Protein AF-A0A931T390-F1 (afdb_monomer)

Structure (mmCIF, N/CA/C/O backbone):
data_AF-A0A931T390-F1
#
_entry.id   AF-A0A931T390-F1
#
loop_
_atom_site.group_PDB
_atom_site.id
_atom_site.type_symbol
_atom_site.label_atom_id
_atom_site.label_alt_id
_atom_site.label_comp_id
_atom_site.label_asym_id
_atom_site.label_entity_id
_atom_site.label_seq_id
_atom_site.pdbx_PDB_ins_code
_atom_site.Cartn_x
_atom_site.Cartn_y
_atom_site.Cartn_z
_atom_site.occupancy
_atom_site.B_iso_or_equiv
_atom_site.auth_seq_id
_atom_site.auth_comp_id
_atom_site.auth_asym_id
_atom_site.auth_atom_id
_atom_site.pdbx_PDB_model_num
ATOM 1 N N . MET A 1 1 ? -26.484 15.937 43.841 1.00 39.78 1 MET A N 1
ATOM 2 C CA . MET A 1 1 ? -25.870 14.596 43.914 1.00 39.78 1 MET A CA 1
ATOM 3 C C . MET A 1 1 ? -26.665 13.708 42.980 1.00 39.78 1 MET A C 1
ATOM 5 O O . MET A 1 1 ? -27.876 13.698 43.144 1.00 39.78 1 MET A O 1
ATOM 9 N N . SER A 1 2 ? -25.979 12.989 42.084 1.00 42.41 2 SER A N 1
ATOM 10 C CA . SER A 1 2 ? -26.535 12.027 41.112 1.00 42.41 2 SER A CA 1
ATOM 11 C C . SER A 1 2 ? -27.315 12.693 39.966 1.00 42.41 2 SER A C 1
ATOM 13 O O . SER A 1 2 ? -28.090 13.597 40.226 1.00 42.41 2 SER A O 1
ATOM 15 N N . GLU A 1 3 ? -27.117 12.392 38.685 1.00 39.56 3 GLU A N 1
ATOM 16 C CA . GLU A 1 3 ? -26.711 11.133 38.055 1.00 39.56 3 GLU A CA 1
ATOM 17 C C . GLU A 1 3 ? -25.641 11.385 36.983 1.00 39.56 3 GLU A C 1
ATOM 19 O O . GLU A 1 3 ? -25.835 12.160 36.052 1.00 39.56 3 GLU A O 1
ATOM 24 N N . ASN A 1 4 ? -24.493 10.721 37.116 1.00 42.03 4 ASN A N 1
ATOM 25 C CA . ASN A 1 4 ? -23.614 10.475 35.981 1.00 42.03 4 ASN A CA 1
ATOM 26 C C . ASN A 1 4 ? -24.061 9.122 35.424 1.00 42.03 4 ASN A C 1
ATOM 28 O O . ASN A 1 4 ? -23.647 8.082 35.936 1.00 42.03 4 ASN A O 1
ATOM 32 N N . GLU A 1 5 ? -24.988 9.133 34.466 1.00 43.44 5 GLU A N 1
ATOM 33 C CA . GLU A 1 5 ? -25.338 7.944 33.693 1.00 43.44 5 GLU A CA 1
ATOM 34 C C . GLU A 1 5 ? -24.116 7.547 32.857 1.00 43.44 5 GLU A C 1
ATOM 36 O O . GLU A 1 5 ? -23.948 7.938 31.702 1.00 43.44 5 GLU A O 1
ATOM 41 N N . THR A 1 6 ? -23.208 6.787 33.464 1.00 43.59 6 THR A N 1
ATOM 42 C CA . THR A 1 6 ? -22.170 6.070 32.732 1.00 43.59 6 THR A CA 1
ATOM 43 C C . THR A 1 6 ? -22.879 5.102 31.801 1.00 43.59 6 THR A C 1
ATOM 45 O O . THR A 1 6 ? -23.379 4.070 32.256 1.00 43.59 6 THR A O 1
ATOM 48 N N . LYS A 1 7 ? -22.945 5.462 30.510 1.00 48.72 7 LYS A N 1
ATOM 49 C CA . LYS A 1 7 ? -23.222 4.540 29.405 1.00 48.72 7 LYS A CA 1
ATOM 50 C C . LYS A 1 7 ? -22.535 3.218 29.740 1.00 48.72 7 LYS A C 1
ATOM 52 O O . LYS A 1 7 ? -21.316 3.179 29.893 1.00 48.72 7 LYS A O 1
ATOM 57 N N . LYS A 1 8 ? -23.322 2.162 29.943 1.00 53.25 8 LYS A N 1
ATOM 58 C CA . LYS A 1 8 ? -22.793 0.803 30.020 1.00 53.25 8 LYS A CA 1
ATOM 59 C C . LYS A 1 8 ? -22.149 0.541 28.665 1.00 53.25 8 LYS A C 1
ATOM 61 O O . LYS A 1 8 ? -22.874 0.326 27.702 1.00 53.25 8 LYS A O 1
ATOM 66 N N . ASP A 1 9 ? -20.824 0.629 28.595 1.00 60.50 9 ASP A N 1
ATOM 67 C CA . ASP A 1 9 ? -20.064 0.119 27.458 1.00 60.50 9 ASP A CA 1
ATOM 68 C C . ASP A 1 9 ? -20.562 -1.314 27.210 1.00 60.50 9 ASP A C 1
ATOM 70 O O . ASP A 1 9 ? -20.554 -2.140 28.129 1.00 60.50 9 ASP A O 1
ATOM 74 N N . GLU A 1 10 ? -21.080 -1.592 26.013 1.00 64.69 10 GLU A N 1
ATOM 75 C CA . GLU A 1 10 ? -21.512 -2.932 25.615 1.00 64.69 10 GLU A CA 1
ATOM 76 C C . GLU A 1 10 ? -20.267 -3.825 25.536 1.00 64.69 10 GLU A C 1
ATOM 78 O O . GLU A 1 10 ? -19.577 -3.904 24.519 1.00 64.69 10 GLU A O 1
ATOM 83 N N . ILE A 1 11 ? -19.916 -4.438 26.667 1.00 69.25 11 ILE A N 1
ATOM 84 C CA . ILE A 1 11 ? -18.818 -5.394 26.756 1.00 69.25 11 ILE A CA 1
ATOM 85 C C . ILE A 1 11 ? -19.310 -6.704 26.147 1.00 69.25 11 ILE A C 1
ATOM 87 O O . ILE A 1 11 ? -20.173 -7.378 26.711 1.00 69.25 11 ILE A O 1
ATOM 91 N N . HIS A 1 12 ? -18.753 -7.067 24.995 1.00 74.94 12 HIS A N 1
ATOM 92 C CA . HIS A 1 12 ? -19.009 -8.359 24.378 1.00 74.94 12 HIS A CA 1
ATOM 93 C C . HIS A 1 12 ? -18.047 -9.386 24.972 1.00 74.94 12 HIS A C 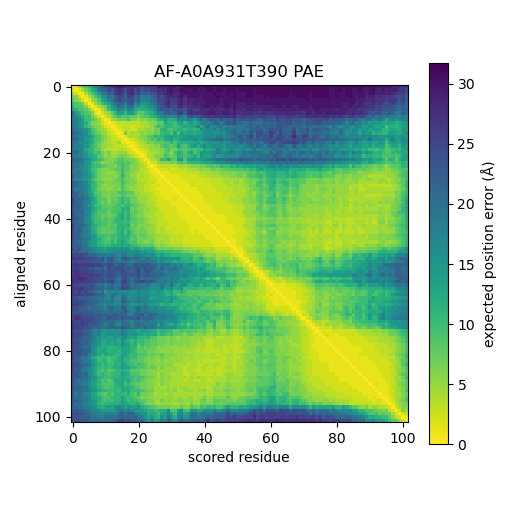1
ATOM 95 O O . HIS A 1 12 ? -16.826 -9.280 24.841 1.00 74.94 12 HIS A O 1
ATOM 101 N N . GLU A 1 13 ? -18.605 -10.383 25.648 1.00 82.44 13 GLU A N 1
ATOM 102 C CA . GLU A 1 13 ? -17.842 -11.491 26.206 1.00 82.44 13 GLU A CA 1
ATOM 103 C C . GLU A 1 13 ? -17.654 -12.603 25.173 1.00 82.44 13 GLU A C 1
ATOM 105 O O . GLU A 1 13 ? -18.606 -13.141 24.608 1.00 82.44 13 GLU A O 1
ATOM 110 N N . LEU A 1 14 ? -16.401 -12.985 24.965 1.00 77.25 14 LEU A N 1
ATOM 111 C CA . LEU A 1 14 ? -15.982 -14.101 24.132 1.00 77.25 14 LEU A CA 1
ATOM 112 C C . LEU A 1 14 ? -15.337 -15.171 25.026 1.00 77.25 14 LEU A C 1
ATOM 114 O O . LEU A 1 14 ? -14.809 -14.882 26.101 1.00 77.25 14 LEU A O 1
ATOM 118 N N . ALA A 1 15 ? -15.381 -16.431 24.585 1.00 84.25 15 ALA A N 1
ATOM 119 C CA . ALA A 1 15 ? -14.795 -17.567 25.307 1.00 84.25 15 ALA A CA 1
ATOM 120 C C . ALA A 1 15 ? -15.275 -17.696 26.772 1.00 84.25 15 ALA A C 1
ATOM 122 O O . ALA A 1 15 ? -14.479 -17.900 27.686 1.00 84.25 15 ALA A O 1
ATOM 123 N N . GLY A 1 16 ? -16.586 -17.553 27.002 1.00 79.44 16 GLY A N 1
ATOM 124 C CA . GLY A 1 16 ? -17.178 -17.705 28.337 1.00 79.44 16 GLY A CA 1
ATOM 125 C C . GLY A 1 16 ? -16.688 -16.668 29.353 1.00 79.44 16 GLY A C 1
ATOM 126 O O . GLY A 1 16 ? -16.544 -17.002 30.526 1.00 79.44 16 GLY A O 1
ATOM 127 N N . GLY A 1 17 ? -16.373 -15.452 28.894 1.00 80.56 17 GLY A N 1
ATOM 128 C CA . GLY A 1 17 ? -15.934 -14.338 29.741 1.00 80.56 17 GLY A CA 1
ATOM 129 C C . GLY A 1 17 ? -14.416 -14.202 29.898 1.00 80.56 17 GLY A C 1
ATOM 130 O O . GLY A 1 17 ? -13.958 -13.295 30.585 1.00 80.56 17 GLY A O 1
ATOM 131 N N . TRP A 1 18 ? -13.612 -15.062 29.259 1.00 80.69 18 TRP A N 1
ATOM 132 C CA . TRP A 1 18 ? -12.142 -14.953 29.291 1.00 80.69 18 TRP A CA 1
ATOM 133 C C . TRP A 1 18 ? -11.588 -13.823 28.420 1.00 80.69 18 TRP A C 1
ATOM 135 O O . TRP A 1 18 ? -10.477 -13.351 28.659 1.00 80.69 18 TRP A O 1
ATOM 145 N N . ILE A 1 19 ? -12.336 -13.401 27.401 1.00 82.56 19 ILE A N 1
ATOM 146 C CA . ILE A 1 19 ? -11.975 -12.293 26.518 1.00 82.56 19 ILE A CA 1
ATOM 147 C C . ILE A 1 19 ? -13.146 -11.317 26.504 1.00 82.56 19 ILE A C 1
ATOM 149 O O . ILE A 1 19 ? -14.288 -11.723 26.306 1.00 82.56 19 ILE A O 1
ATOM 153 N N . THR A 1 20 ? -12.862 -10.033 26.694 1.00 83.25 20 THR A N 1
ATOM 154 C CA . THR A 1 20 ? -13.853 -8.960 26.627 1.00 83.25 20 THR A CA 1
ATOM 155 C C . THR A 1 20 ? -13.479 -7.984 25.519 1.00 83.25 20 THR A C 1
ATOM 157 O O . THR A 1 20 ? -12.358 -7.476 25.468 1.00 83.25 20 THR A O 1
ATOM 160 N N . GLU A 1 21 ? -14.410 -7.735 24.603 1.00 78.44 21 GLU A N 1
ATOM 161 C CA . GLU A 1 21 ? -14.270 -6.735 23.547 1.00 78.44 21 GLU A CA 1
ATOM 162 C C . GLU A 1 21 ? -15.138 -5.519 23.879 1.00 78.44 21 GLU A C 1
ATOM 164 O O . GLU A 1 21 ? -16.301 -5.647 24.261 1.00 78.44 21 GLU A O 1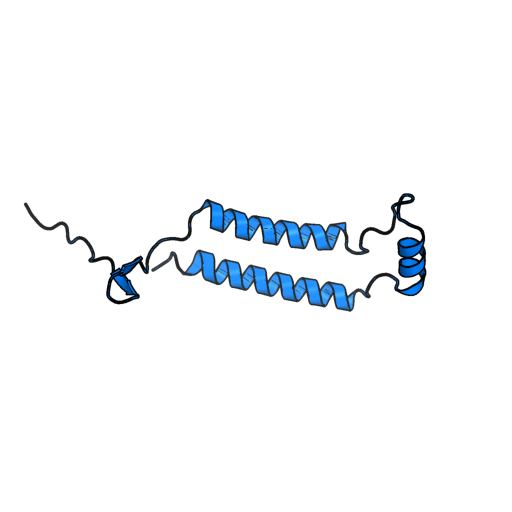
ATOM 169 N N . ARG A 1 22 ? -14.567 -4.322 23.728 1.00 78.19 22 ARG A N 1
ATOM 170 C CA . ARG A 1 22 ? -15.313 -3.062 23.772 1.00 78.19 22 ARG A CA 1
ATOM 171 C C . ARG A 1 22 ? -15.654 -2.679 22.337 1.00 78.19 22 ARG A C 1
ATOM 173 O O . ARG A 1 22 ? -14.759 -2.253 21.607 1.00 78.19 22 ARG A O 1
ATOM 180 N N . GLY A 1 23 ? -16.922 -2.842 21.961 1.00 69.12 23 GLY A N 1
ATOM 181 C CA . GLY A 1 23 ? -17.389 -2.657 20.581 1.00 69.12 23 GLY A CA 1
ATOM 182 C C . GLY A 1 23 ? -17.154 -1.250 20.021 1.00 69.12 23 GLY A C 1
ATOM 183 O O . GLY A 1 23 ? -16.868 -1.102 18.836 1.00 69.12 23 GLY A O 1
ATOM 184 N N . ASP A 1 24 ? -17.166 -0.238 20.890 1.00 72.25 24 ASP A N 1
ATOM 185 C CA . ASP A 1 24 ? -17.046 1.173 20.503 1.00 72.25 24 ASP A CA 1
ATOM 186 C C . ASP A 1 24 ? -15.633 1.741 20.699 1.00 72.25 24 ASP A C 1
ATOM 188 O O . ASP A 1 24 ? -15.442 2.951 20.833 1.00 72.25 24 ASP A O 1
ATOM 192 N N . ALA A 1 25 ? -14.608 0.884 20.758 1.00 77.44 25 ALA A N 1
ATOM 193 C CA . ALA A 1 25 ? -13.235 1.364 20.843 1.00 77.44 25 ALA A CA 1
ATOM 194 C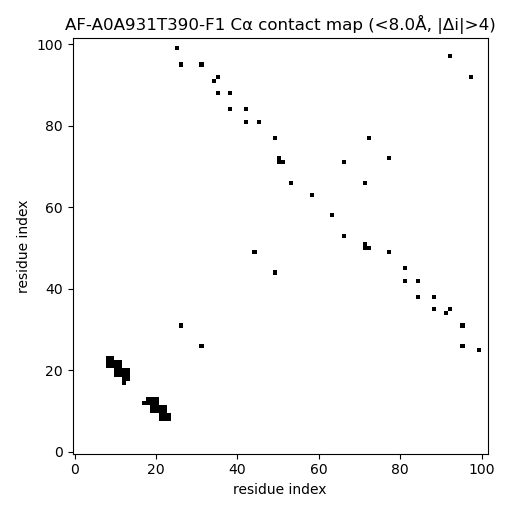 C . ALA A 1 25 ? -12.873 2.146 19.559 1.00 77.44 25 ALA A C 1
ATOM 196 O O . ALA A 1 25 ? -12.844 1.559 18.472 1.00 77.44 25 ALA A O 1
ATOM 197 N N . PRO A 1 26 ? -12.566 3.457 19.647 1.00 77.31 26 PRO A N 1
ATOM 198 C CA . PRO A 1 26 ? -12.270 4.249 18.463 1.00 77.31 26 PRO A CA 1
ATOM 199 C C . PRO A 1 26 ? -10.948 3.799 17.842 1.00 77.31 26 PRO A C 1
ATOM 201 O O . PRO A 1 26 ? -9.980 3.484 18.543 1.00 77.31 26 PRO A O 1
ATOM 204 N N . VAL A 1 27 ? -10.873 3.818 16.509 1.00 83.56 27 VAL A N 1
ATOM 205 C CA . VAL A 1 27 ? -9.631 3.486 15.801 1.00 83.56 27 VAL A CA 1
ATOM 206 C C . VAL A 1 27 ? -8.548 4.512 16.182 1.00 83.56 27 VAL A C 1
ATOM 208 O O . VAL A 1 27 ? -8.773 5.718 16.019 1.00 83.56 27 VAL A O 1
ATOM 211 N N . PRO A 1 28 ? -7.359 4.087 16.654 1.00 87.06 28 PRO A N 1
ATOM 212 C CA . PRO A 1 28 ? -6.303 5.012 17.053 1.00 87.06 28 PRO A CA 1
ATOM 213 C C . PRO A 1 28 ? -5.870 5.941 15.915 1.00 87.06 28 PRO A C 1
ATOM 215 O O . PRO A 1 28 ? -5.708 5.507 14.773 1.00 87.06 28 PRO A O 1
ATOM 218 N N . LEU A 1 29 ? -5.603 7.213 16.230 1.00 84.69 29 LEU A N 1
ATOM 219 C CA . LEU A 1 29 ? -5.239 8.225 15.229 1.00 84.69 29 LEU A CA 1
ATOM 220 C C . LEU A 1 29 ? -4.016 7.819 14.393 1.00 84.69 29 LEU A C 1
ATOM 222 O O . LEU A 1 29 ? -4.028 7.981 13.176 1.00 84.69 29 LEU A O 1
ATOM 226 N N . PHE A 1 30 ? -2.982 7.249 15.022 1.00 91.00 30 PHE A N 1
ATOM 227 C CA . PHE A 1 30 ? -1.788 6.796 14.300 1.00 91.00 30 PHE A CA 1
ATOM 228 C C . PHE A 1 30 ? -2.129 5.741 13.239 1.00 91.00 30 PHE A C 1
ATOM 230 O O . PHE A 1 30 ? -1.532 5.738 12.167 1.00 91.00 30 PHE A O 1
ATOM 237 N N . LEU A 1 31 ? -3.107 4.872 13.516 1.00 88.62 31 LEU A N 1
ATOM 238 C CA . LEU A 1 31 ? -3.516 3.812 12.606 1.00 88.62 31 LEU A CA 1
ATOM 239 C C . LEU A 1 31 ? -4.303 4.393 11.424 1.00 88.62 31 LEU A C 1
ATOM 241 O O . LEU A 1 31 ? -4.046 4.020 10.281 1.00 88.62 31 LEU A O 1
ATOM 245 N N . LYS A 1 32 ? -5.166 5.390 11.670 1.00 84.75 32 LYS A N 1
ATOM 246 C CA . LYS A 1 32 ? -5.838 6.162 10.605 1.00 84.75 32 LYS A CA 1
ATOM 247 C C . LYS A 1 32 ? -4.828 6.847 9.680 1.00 84.75 32 LYS A C 1
ATOM 249 O O . LYS A 1 32 ? -4.958 6.781 8.458 1.00 84.75 32 LYS A O 1
ATOM 254 N N . LEU A 1 33 ? -3.802 7.472 10.260 1.00 87.31 33 LEU A N 1
ATOM 255 C CA . LEU A 1 33 ? -2.729 8.124 9.506 1.00 87.31 33 LEU A CA 1
ATOM 256 C C . LEU A 1 33 ? -1.875 7.117 8.732 1.00 87.31 33 LEU A C 1
ATOM 258 O O . LEU A 1 33 ? -1.529 7.385 7.585 1.00 87.31 33 LEU A O 1
ATOM 262 N N . ALA A 1 34 ? -1.576 5.954 9.315 1.00 90.56 34 ALA A N 1
ATOM 263 C CA . ALA A 1 34 ? -0.853 4.887 8.631 1.00 90.56 34 ALA A CA 1
ATOM 264 C C . ALA A 1 34 ? -1.630 4.391 7.405 1.00 90.56 34 ALA A C 1
ATOM 266 O O . ALA A 1 34 ? -1.061 4.293 6.319 1.00 90.56 34 ALA A O 1
ATOM 267 N N . TYR A 1 35 ? -2.940 4.161 7.542 1.00 86.31 35 TYR A N 1
ATOM 268 C CA . TYR A 1 35 ? -3.784 3.771 6.416 1.00 86.31 35 TYR A CA 1
ATOM 269 C C . TYR A 1 35 ? -3.771 4.805 5.287 1.00 86.31 35 TYR A C 1
ATOM 271 O O . TYR A 1 35 ? -3.538 4.444 4.133 1.00 86.31 35 TYR A O 1
ATOM 279 N N . ALA A 1 36 ? -3.958 6.086 5.611 1.00 85.06 36 ALA A N 1
ATOM 280 C CA . ALA A 1 36 ? -3.882 7.157 4.620 1.00 85.06 36 ALA A CA 1
ATOM 281 C C . ALA A 1 36 ? -2.485 7.241 3.976 1.00 85.06 36 ALA A C 1
ATOM 283 O O . ALA A 1 36 ? -2.364 7.319 2.753 1.00 85.06 36 ALA A O 1
ATOM 284 N N . GLY A 1 37 ? -1.428 7.161 4.787 1.00 90.00 37 GLY A N 1
ATOM 285 C CA . GLY A 1 37 ? -0.039 7.233 4.344 1.00 90.00 37 GLY A CA 1
ATOM 286 C C . GLY A 1 37 ? 0.342 6.109 3.382 1.00 90.00 37 GLY A C 1
ATOM 287 O O . GLY A 1 37 ? 0.902 6.386 2.323 1.00 90.00 37 GLY A O 1
ATOM 288 N N . PHE A 1 38 ? -0.010 4.857 3.688 1.00 90.19 38 PHE A N 1
ATOM 289 C CA . PHE A 1 38 ? 0.273 3.722 2.802 1.00 90.19 38 PHE A CA 1
ATOM 290 C C . PHE A 1 38 ? -0.490 3.806 1.479 1.00 90.19 38 PHE A C 1
ATOM 292 O O . PHE A 1 38 ? 0.061 3.464 0.434 1.00 90.19 38 PHE A O 1
ATOM 299 N N . CYS A 1 39 ? -1.725 4.311 1.502 1.00 85.62 39 CYS A N 1
ATOM 300 C CA . CYS A 1 39 ? -2.503 4.539 0.288 1.00 85.62 39 CYS A CA 1
ATOM 301 C C . CYS A 1 39 ? -1.836 5.585 -0.618 1.00 85.62 39 CYS A C 1
ATOM 303 O O . CYS A 1 39 ? -1.627 5.334 -1.806 1.00 85.62 39 CYS A O 1
ATOM 305 N N . ILE A 1 40 ? -1.446 6.732 -0.052 1.00 87.81 40 ILE A N 1
ATOM 306 C CA . ILE A 1 40 ? -0.737 7.797 -0.779 1.00 87.81 40 ILE A CA 1
ATOM 307 C C . ILE A 1 40 ? 0.599 7.278 -1.315 1.00 87.81 40 ILE A C 1
ATOM 309 O O . ILE A 1 40 ? 0.923 7.504 -2.480 1.00 87.81 40 ILE A O 1
ATOM 313 N N . PHE A 1 41 ? 1.349 6.544 -0.491 1.00 90.94 41 PHE A N 1
ATOM 314 C CA . PHE A 1 41 ? 2.611 5.935 -0.892 1.00 90.94 41 PHE A CA 1
ATOM 315 C C . PHE A 1 41 ? 2.428 4.967 -2.065 1.00 90.94 41 PHE A C 1
ATOM 317 O O . PHE A 1 41 ? 3.181 5.048 -3.029 1.0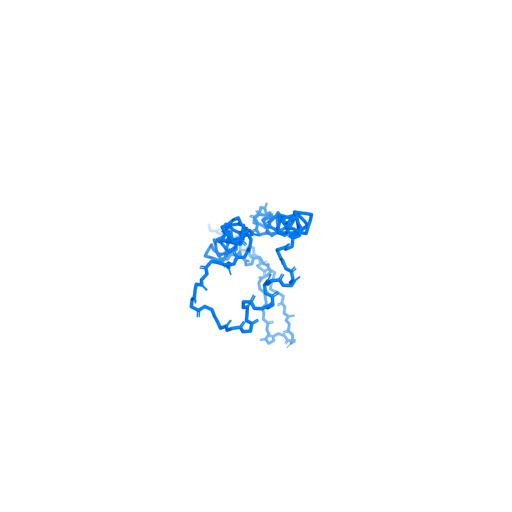0 90.94 41 PHE A O 1
ATOM 324 N N . GLY A 1 42 ? 1.411 4.101 -2.036 1.00 87.75 42 GLY A N 1
ATOM 325 C CA . GLY A 1 42 ? 1.123 3.165 -3.126 1.00 87.75 42 GLY A CA 1
ATOM 326 C C . GLY A 1 42 ? 0.785 3.866 -4.445 1.00 87.75 42 GLY A C 1
ATOM 327 O O . GLY A 1 42 ? 1.300 3.481 -5.495 1.00 87.75 42 GLY A O 1
ATOM 328 N N . VAL A 1 43 ? -0.017 4.937 -4.397 1.00 86.06 43 VAL A N 1
ATOM 329 C CA . VAL A 1 43 ? -0.327 5.756 -5.583 1.00 86.06 43 VAL A CA 1
ATOM 330 C C . VAL A 1 43 ? 0.932 6.447 -6.106 1.00 86.06 43 VAL A C 1
ATOM 332 O O . VAL A 1 43 ? 1.229 6.369 -7.298 1.00 86.06 43 VAL A O 1
ATOM 335 N N . ALA A 1 44 ? 1.704 7.083 -5.223 1.00 89.44 44 ALA A N 1
ATOM 336 C CA . ALA A 1 44 ? 2.958 7.726 -5.596 1.00 89.44 44 ALA A CA 1
ATOM 337 C C . ALA A 1 44 ? 3.945 6.715 -6.198 1.00 89.44 44 ALA A C 1
ATOM 339 O O . ALA A 1 44 ? 4.609 7.022 -7.185 1.00 89.44 44 ALA A O 1
ATOM 340 N N . TYR A 1 45 ? 4.018 5.504 -5.649 1.00 87.25 45 TYR A N 1
ATOM 341 C CA . TYR A 1 45 ? 4.865 4.433 -6.158 1.00 87.25 45 TYR A CA 1
ATOM 342 C C . TYR A 1 45 ? 4.453 4.011 -7.571 1.00 87.25 45 TYR A C 1
ATOM 344 O O . TYR A 1 45 ? 5.303 3.966 -8.455 1.00 87.25 45 TYR A O 1
ATOM 352 N N . LEU A 1 46 ? 3.159 3.780 -7.814 1.00 86.06 46 LEU A N 1
ATOM 353 C CA . LEU A 1 46 ? 2.634 3.458 -9.148 1.00 86.06 46 LEU A CA 1
ATOM 354 C C . LEU A 1 46 ? 2.971 4.527 -10.190 1.00 86.06 46 LEU A C 1
ATOM 356 O O . LEU A 1 46 ? 3.269 4.189 -11.330 1.00 86.06 46 LEU A O 1
ATOM 360 N N . ILE A 1 47 ? 2.935 5.805 -9.806 1.00 85.69 47 ILE A N 1
ATOM 361 C CA . ILE A 1 47 ? 3.262 6.916 -10.707 1.00 85.69 47 ILE A CA 1
ATOM 362 C C . ILE A 1 47 ? 4.774 6.984 -10.965 1.00 85.69 47 ILE A C 1
ATOM 364 O O . ILE A 1 47 ? 5.195 7.064 -12.116 1.00 85.69 47 ILE A O 1
ATOM 368 N N . ASN A 1 48 ? 5.598 6.936 -9.914 1.00 86.19 48 ASN A N 1
ATOM 369 C CA . ASN A 1 48 ? 7.056 7.056 -10.043 1.00 86.19 48 ASN A CA 1
ATOM 370 C C . ASN A 1 48 ? 7.683 5.845 -10.746 1.00 86.19 48 ASN A C 1
ATOM 372 O O . ASN A 1 48 ? 8.631 5.993 -11.513 1.00 86.19 48 ASN A O 1
ATOM 376 N N . TYR A 1 49 ? 7.131 4.657 -10.514 1.00 83.50 49 TYR A N 1
ATOM 377 C CA . TYR A 1 49 ? 7.588 3.392 -11.082 1.00 83.50 49 TYR A CA 1
ATOM 378 C C . TYR A 1 49 ? 6.584 2.849 -12.098 1.00 83.50 49 TYR A C 1
ATOM 380 O O . TYR A 1 49 ? 6.398 1.639 -12.200 1.00 83.50 49 TYR A O 1
ATOM 388 N N . TRP A 1 50 ? 5.946 3.737 -12.866 1.00 80.31 50 TRP A N 1
ATOM 389 C CA . TRP A 1 50 ? 4.957 3.374 -13.886 1.00 80.31 50 TRP A CA 1
ATOM 390 C C . TRP A 1 50 ? 5.495 2.366 -14.902 1.00 80.31 50 TRP A C 1
ATOM 392 O O . TRP A 1 50 ? 4.799 1.459 -15.332 1.00 80.31 50 TRP A O 1
ATOM 402 N N . SER A 1 51 ? 6.766 2.496 -15.266 1.00 78.25 51 SER A N 1
ATOM 403 C CA . SER A 1 51 ? 7.438 1.553 -16.160 1.00 78.25 51 SER A CA 1
ATOM 404 C C . SER A 1 51 ? 8.198 0.462 -15.402 1.00 78.25 51 SER A C 1
ATOM 406 O O . SER A 1 51 ? 9.035 -0.232 -15.974 1.00 78.25 51 SER A O 1
ATOM 408 N N . GLY A 1 52 ? 7.958 0.331 -14.099 1.00 75.75 52 GLY A N 1
ATOM 409 C CA . GLY A 1 52 ? 8.875 -0.324 -13.186 1.00 75.75 52 GLY A CA 1
ATOM 410 C C . GLY A 1 52 ? 10.241 0.360 -13.168 1.00 75.75 52 GLY A C 1
ATOM 411 O O . GLY A 1 52 ? 10.464 1.438 -13.715 1.00 75.75 52 GLY A O 1
ATOM 412 N N . GLU A 1 53 ? 11.187 -0.301 -12.523 1.00 73.25 53 GLU A N 1
ATOM 413 C CA . GLU A 1 53 ? 12.569 0.145 -12.465 1.00 73.25 53 GLU A CA 1
ATOM 414 C C . GLU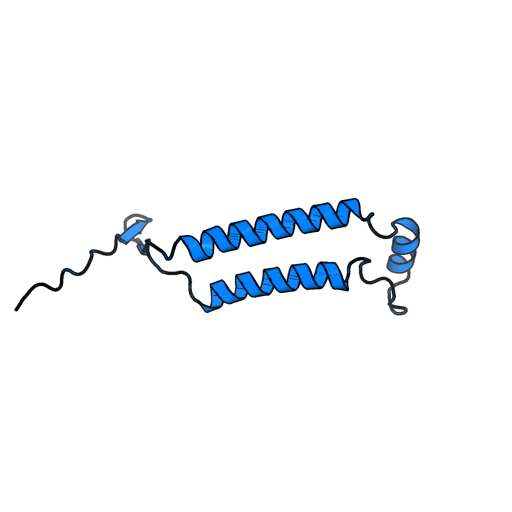 A 1 53 ? 13.348 -0.532 -13.604 1.00 73.25 53 GLU A C 1
ATOM 416 O O . GLU A 1 53 ? 13.722 -1.701 -13.513 1.00 73.25 53 GLU A O 1
ATOM 421 N N . THR A 1 54 ? 13.532 0.168 -14.721 1.00 68.06 54 THR A N 1
ATOM 422 C CA . THR A 1 54 ? 14.086 -0.403 -15.966 1.00 68.06 54 THR A CA 1
ATOM 423 C C . THR A 1 54 ? 15.476 0.122 -16.317 1.00 68.06 54 THR A C 1
ATOM 425 O O . THR A 1 54 ? 16.129 -0.446 -17.189 1.00 68.06 54 THR A O 1
ATOM 428 N N . GLY A 1 55 ? 15.956 1.159 -15.622 1.00 66.81 55 GLY A N 1
ATOM 429 C CA . GLY A 1 55 ? 17.169 1.901 -15.983 1.00 66.81 55 GLY A CA 1
ATOM 430 C C . GLY A 1 55 ? 18.458 1.507 -15.254 1.00 66.81 55 GLY A C 1
ATOM 431 O O . GLY A 1 55 ? 19.504 2.090 -15.528 1.00 66.81 55 GLY A O 1
ATOM 432 N N . HIS A 1 56 ? 18.430 0.545 -14.326 1.00 68.50 56 HIS A N 1
ATOM 433 C CA . HIS A 1 56 ? 19.615 0.234 -13.513 1.0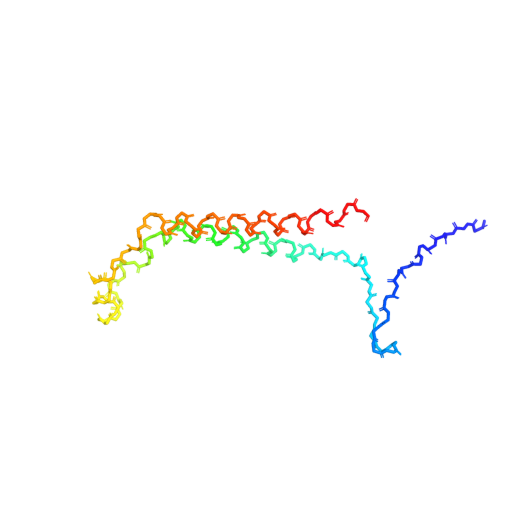0 68.50 56 HIS A CA 1
ATOM 434 C C . HIS A 1 56 ? 20.615 -0.658 -14.247 1.00 68.50 56 HIS A C 1
ATOM 436 O O . HIS A 1 56 ? 20.422 -1.871 -14.353 1.00 68.50 56 HIS A O 1
ATOM 442 N N . ALA A 1 57 ? 21.737 -0.062 -14.661 1.00 70.31 57 ALA A N 1
ATOM 443 C CA . ALA A 1 57 ? 22.867 -0.754 -15.290 1.00 70.31 57 ALA A CA 1
ATOM 444 C C . ALA A 1 57 ? 23.481 -1.866 -14.412 1.00 70.31 57 ALA A C 1
ATOM 446 O O . ALA A 1 57 ? 24.134 -2.771 -14.920 1.00 70.31 57 ALA A O 1
ATOM 447 N N . THR A 1 58 ? 23.250 -1.825 -13.097 1.00 77.94 58 THR A N 1
ATOM 448 C CA . THR A 1 58 ? 23.727 -2.813 -12.116 1.00 77.94 58 THR A CA 1
ATOM 449 C C . THR A 1 58 ? 22.812 -4.031 -11.962 1.00 77.94 58 THR A C 1
ATOM 451 O O . THR A 1 58 ? 23.105 -4.918 -11.160 1.00 77.94 58 THR A O 1
ATOM 454 N N . ARG A 1 59 ? 21.695 -4.112 -12.698 1.00 75.00 59 ARG A N 1
ATOM 455 C CA . ARG A 1 59 ? 20.801 -5.278 -12.634 1.00 75.00 59 ARG A CA 1
ATOM 456 C C . ARG A 1 59 ? 21.475 -6.523 -13.191 1.00 75.00 59 ARG A C 1
ATOM 458 O O . ARG A 1 59 ? 22.166 -6.459 -14.203 1.00 75.00 59 ARG A O 1
ATOM 465 N N . GLY A 1 60 ? 21.215 -7.663 -12.552 1.00 81.62 60 GLY A N 1
ATOM 466 C CA . GLY A 1 60 ? 21.750 -8.949 -12.987 1.00 81.62 60 GLY A CA 1
ATOM 467 C C . GLY A 1 60 ? 21.361 -9.282 -14.439 1.00 81.62 60 GLY A C 1
ATOM 468 O O . GLY A 1 60 ? 20.265 -8.908 -14.868 1.00 81.62 60 GLY A O 1
ATOM 469 N N . PRO A 1 61 ? 22.205 -10.021 -15.184 1.00 83.25 61 PRO A N 1
ATOM 470 C CA . PRO A 1 61 ? 21.988 -10.316 -16.606 1.00 83.25 61 PRO A CA 1
ATOM 471 C C . PRO A 1 61 ? 20.617 -10.938 -16.901 1.00 83.25 61 PRO A C 1
ATOM 473 O O . PRO A 1 61 ? 19.955 -10.571 -17.863 1.00 83.25 61 PRO A O 1
ATOM 476 N N . LEU A 1 62 ? 20.144 -11.821 -16.016 1.00 84.25 62 LEU A N 1
ATOM 477 C CA . LEU A 1 62 ? 18.839 -12.475 -16.134 1.00 84.25 62 LEU A CA 1
ATOM 478 C C . LEU A 1 62 ? 17.669 -11.475 -16.126 1.00 84.25 62 LEU A C 1
ATOM 480 O O . LEU A 1 62 ? 16.736 -11.607 -16.909 1.00 84.25 62 LEU A O 1
ATOM 484 N N . VAL A 1 63 ? 17.724 -10.449 -15.273 1.00 80.81 63 VAL A N 1
ATOM 485 C CA . VAL A 1 63 ? 16.670 -9.423 -15.181 1.00 80.81 63 VAL A CA 1
ATOM 486 C C . VAL A 1 63 ? 16.655 -8.553 -16.437 1.00 80.81 63 VAL A C 1
ATOM 488 O O . VAL A 1 63 ? 15.589 -8.159 -16.904 1.00 80.81 63 VAL A O 1
ATOM 491 N N . GLN A 1 64 ? 17.829 -8.276 -17.006 1.00 80.56 64 GLN A N 1
ATOM 492 C CA . GLN A 1 64 ? 17.935 -7.526 -18.255 1.00 80.56 64 GLN A CA 1
ATOM 493 C C . GLN A 1 64 ? 17.331 -8.310 -19.427 1.00 80.56 64 GLN A C 1
ATOM 495 O O . GLN A 1 64 ? 16.574 -7.738 -20.208 1.00 80.56 64 GLN A O 1
ATOM 500 N N . GLU A 1 65 ? 17.602 -9.615 -19.521 1.00 85.50 65 GLU A N 1
ATOM 501 C CA . GLU A 1 65 ? 17.018 -10.472 -20.563 1.00 85.50 65 GLU A CA 1
ATOM 502 C C . GLU A 1 65 ? 15.500 -10.629 -20.414 1.00 85.50 65 GLU A C 1
ATOM 504 O O . GLU A 1 65 ? 14.769 -10.496 -21.395 1.00 85.50 65 GLU A O 1
ATOM 509 N N . ILE A 1 66 ? 14.997 -10.811 -19.190 1.00 82.88 66 ILE A N 1
ATOM 510 C CA . ILE A 1 66 ? 13.549 -10.861 -18.934 1.00 82.88 66 ILE A CA 1
ATOM 511 C C . ILE A 1 66 ? 12.876 -9.549 -19.360 1.00 82.88 66 ILE A C 1
ATOM 513 O O . ILE A 1 66 ? 11.845 -9.582 -20.031 1.00 82.88 66 ILE A O 1
ATOM 517 N N . ASN A 1 67 ? 13.470 -8.397 -19.037 1.00 79.06 67 ASN A N 1
ATOM 518 C CA . ASN A 1 67 ? 12.915 -7.093 -19.405 1.00 79.06 67 ASN A CA 1
ATOM 519 C C . ASN A 1 67 ? 12.848 -6.875 -20.927 1.00 79.06 67 ASN A C 1
ATOM 521 O O . ASN A 1 67 ? 11.903 -6.244 -21.402 1.00 79.06 67 ASN A O 1
ATOM 525 N N . LYS A 1 68 ? 13.808 -7.405 -21.700 1.00 79.06 68 LYS A N 1
ATOM 526 C CA . LYS A 1 68 ? 13.794 -7.318 -23.174 1.00 79.06 68 LYS A CA 1
ATOM 527 C C . LYS A 1 68 ? 12.602 -8.054 -23.791 1.00 79.06 68 LYS A C 1
ATOM 529 O O . LYS A 1 68 ? 12.088 -7.608 -24.813 1.00 79.06 68 LYS A O 1
ATOM 534 N N . VAL A 1 69 ? 12.183 -9.165 -23.181 1.00 83.12 69 VAL A N 1
ATOM 535 C CA . VAL A 1 69 ? 11.113 -10.033 -23.700 1.00 83.12 69 VAL A CA 1
ATOM 536 C C . VAL A 1 69 ? 9.743 -9.628 -23.164 1.00 83.12 69 VAL A C 1
ATOM 538 O O . VAL A 1 69 ? 8.788 -9.537 -23.929 1.00 83.12 69 VAL A O 1
ATOM 541 N N . MET A 1 70 ? 9.638 -9.388 -21.857 1.00 77.31 70 MET A N 1
ATOM 542 C CA . MET A 1 70 ? 8.348 -9.178 -21.192 1.00 77.31 70 MET A CA 1
ATOM 543 C C . MET A 1 70 ? 7.780 -7.773 -21.415 1.00 77.31 70 MET A C 1
ATOM 545 O O . MET A 1 70 ? 6.567 -7.604 -21.319 1.00 77.31 70 MET A O 1
ATOM 549 N N . GLN A 1 71 ? 8.640 -6.797 -21.742 1.00 73.69 71 GLN A N 1
ATOM 550 C CA . GLN A 1 7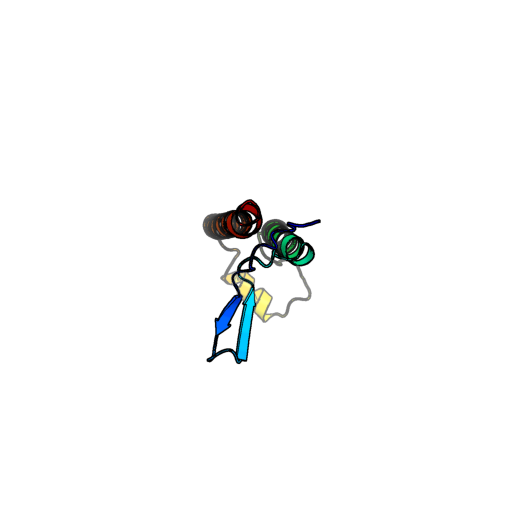1 ? 8.317 -5.371 -21.850 1.00 73.69 71 GLN A CA 1
ATOM 551 C C . GLN A 1 71 ? 7.527 -4.828 -20.643 1.00 73.69 71 GLN A C 1
ATOM 553 O O . GLN A 1 71 ? 7.237 -5.516 -19.663 1.00 73.69 71 GLN A O 1
ATOM 558 N N . THR A 1 72 ? 7.243 -3.532 -20.651 1.00 74.81 72 THR A N 1
ATOM 559 C CA . THR A 1 72 ? 6.392 -2.920 -19.634 1.00 74.81 72 THR A CA 1
ATOM 560 C C . THR A 1 72 ? 4.930 -3.286 -19.871 1.00 74.81 72 THR A C 1
ATOM 562 O O . THR A 1 72 ? 4.484 -3.280 -21.023 1.00 74.81 72 THR A O 1
ATOM 565 N N . PRO A 1 73 ? 4.145 -3.566 -18.811 1.00 75.50 73 PRO A N 1
ATOM 566 C CA . PRO A 1 73 ? 2.718 -3.803 -18.968 1.00 75.50 73 PRO A CA 1
ATOM 567 C C . PRO A 1 73 ? 2.043 -2.633 -19.693 1.00 75.50 73 PRO A C 1
ATOM 569 O O . PRO A 1 73 ? 2.373 -1.466 -19.476 1.00 75.50 73 PRO A O 1
ATOM 572 N N . GLY A 1 74 ? 1.071 -2.931 -20.554 1.00 82.25 74 GLY A N 1
ATOM 573 C CA . GLY A 1 74 ? 0.346 -1.889 -21.277 1.00 82.25 74 GLY A CA 1
ATOM 574 C C . GLY A 1 74 ? -0.397 -0.933 -20.334 1.00 82.25 74 GLY A C 1
ATOM 575 O O . GLY A 1 74 ? -0.754 -1.287 -19.207 1.00 82.25 74 GLY A O 1
ATOM 576 N N . THR A 1 75 ? -0.691 0.277 -20.812 1.00 84.94 75 THR A N 1
ATOM 577 C CA . THR A 1 75 ? -1.428 1.316 -20.066 1.00 84.94 75 THR A CA 1
ATOM 578 C C . THR A 1 75 ? -2.730 0.794 -19.447 1.00 84.94 75 THR A C 1
ATOM 580 O O . THR A 1 75 ? -3.067 1.163 -18.327 1.00 84.94 75 THR A O 1
ATOM 583 N N . GLY A 1 76 ? -3.439 -0.114 -20.129 1.00 88.38 76 GLY A N 1
ATOM 584 C CA . GLY A 1 76 ? -4.683 -0.705 -19.621 1.00 88.38 76 GLY A CA 1
ATOM 585 C C . GLY A 1 76 ? -4.514 -1.481 -18.310 1.00 88.38 76 GLY A C 1
ATOM 586 O O . GLY A 1 76 ? -5.354 -1.362 -17.422 1.00 88.38 76 GLY A O 1
ATOM 587 N N . PHE A 1 77 ? -3.412 -2.219 -18.145 1.00 85.38 77 PHE A N 1
ATOM 588 C CA . PHE A 1 77 ? -3.134 -2.955 -16.907 1.00 85.38 77 PHE A CA 1
ATOM 589 C C . PHE A 1 77 ? -2.825 -2.002 -15.745 1.00 85.38 77 PHE A C 1
ATOM 591 O O . PHE A 1 77 ? -3.345 -2.169 -14.643 1.00 85.38 77 PHE A O 1
ATOM 598 N N . HIS A 1 78 ? -2.054 -0.947 -16.010 1.00 84.81 78 HIS A N 1
ATOM 599 C CA . HIS A 1 78 ? -1.766 0.089 -15.020 1.00 84.81 78 HIS A CA 1
ATOM 600 C C . HIS A 1 78 ? -3.028 0.841 -14.580 1.00 84.81 78 HIS A C 1
ATOM 602 O O . HIS A 1 78 ? -3.217 1.080 -13.389 1.00 84.81 78 HIS A O 1
ATOM 608 N N . LEU A 1 79 ? -3.928 1.156 -15.518 1.00 88.88 79 LEU A N 1
ATOM 609 C CA . LEU A 1 79 ? -5.226 1.760 -15.204 1.00 88.88 79 LEU A CA 1
ATOM 610 C C . LEU A 1 79 ? -6.096 0.830 -14.354 1.00 88.88 79 LEU A C 1
ATOM 612 O O . LEU A 1 79 ? -6.699 1.288 -13.388 1.00 88.88 79 LEU A O 1
ATOM 616 N N . PHE A 1 80 ? -6.128 -0.469 -14.661 1.00 91.06 80 PHE A N 1
ATOM 617 C CA . PHE A 1 80 ? -6.852 -1.453 -13.855 1.00 91.06 80 PHE A CA 1
ATOM 618 C C . PHE A 1 80 ? -6.343 -1.503 -12.403 1.00 91.06 80 PHE A C 1
ATOM 620 O O . PHE A 1 80 ? -7.146 -1.437 -11.466 1.00 91.06 80 PHE A O 1
ATOM 627 N N . ILE A 1 81 ? -5.021 -1.557 -12.203 1.00 88.69 81 ILE A N 1
ATOM 628 C CA . ILE A 1 81 ? -4.423 -1.497 -10.860 1.00 88.69 81 ILE A CA 1
ATOM 629 C C . ILE A 1 81 ? -4.765 -0.166 -10.183 1.00 88.69 81 ILE A C 1
ATOM 631 O O . ILE A 1 81 ? -5.177 -0.163 -9.024 1.00 88.69 81 ILE A O 1
ATOM 63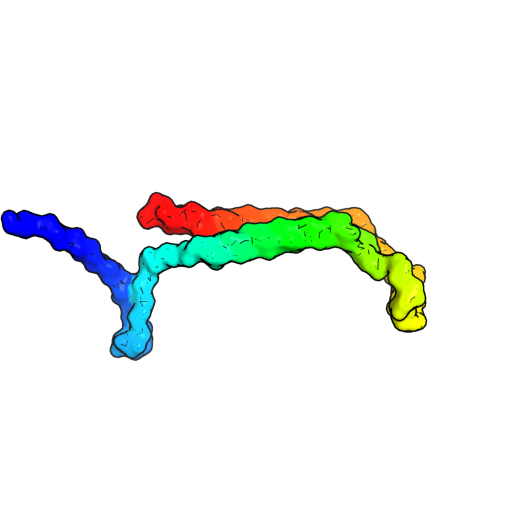5 N N . GLY A 1 82 ? -4.645 0.954 -10.900 1.00 87.69 82 GLY A N 1
ATOM 636 C CA . GLY A 1 82 ? -4.954 2.285 -10.377 1.00 87.69 82 GLY A CA 1
ATOM 637 C C . GLY A 1 82 ? -6.401 2.414 -9.893 1.00 87.69 82 GLY A C 1
ATOM 638 O O . GLY A 1 82 ? -6.634 2.899 -8.787 1.00 87.69 82 GLY A O 1
ATOM 639 N N . VAL A 1 83 ? -7.369 1.921 -10.670 1.00 91.25 83 VAL A N 1
ATOM 640 C CA . VAL A 1 83 ? -8.794 1.903 -10.289 1.00 91.25 83 VAL A CA 1
ATOM 641 C C . VAL A 1 83 ? -9.032 1.003 -9.079 1.00 91.25 83 VAL A C 1
ATOM 643 O O . VAL A 1 83 ? -9.749 1.394 -8.159 1.00 91.25 83 VAL A O 1
ATOM 646 N N . THR A 1 84 ? -8.411 -0.178 -9.048 1.00 90.56 84 THR A N 1
ATOM 647 C CA . THR A 1 84 ? -8.536 -1.116 -7.921 1.00 90.56 84 THR A CA 1
ATOM 648 C C . THR A 1 84 ? -7.994 -0.502 -6.632 1.00 90.56 84 THR A C 1
ATOM 650 O O . THR A 1 84 ? -8.653 -0.551 -5.593 1.00 90.56 84 THR A O 1
ATOM 653 N N . LEU A 1 85 ? -6.821 0.133 -6.707 1.00 87.88 85 LEU A N 1
ATOM 654 C CA . LEU A 1 85 ?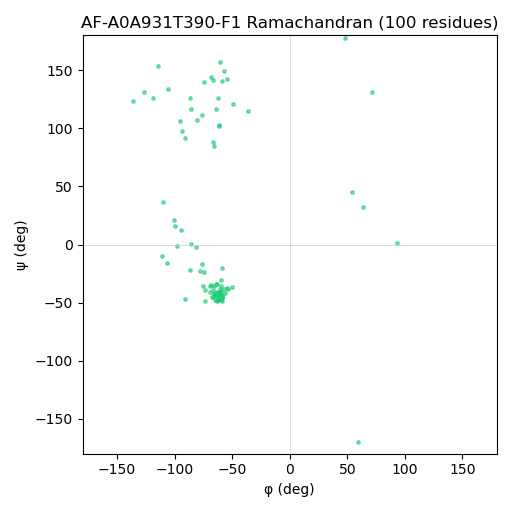 -6.229 0.840 -5.580 1.00 87.88 85 LEU A CA 1
ATOM 655 C C . LEU A 1 85 ? -7.141 1.980 -5.126 1.00 87.88 85 LEU A C 1
ATOM 657 O O . LEU A 1 85 ? -7.438 2.073 -3.941 1.00 87.88 85 LEU A O 1
ATOM 661 N N . LEU A 1 86 ? -7.648 2.799 -6.050 1.00 89.25 86 LEU A N 1
ATOM 662 C CA . LEU A 1 86 ? -8.553 3.902 -5.727 1.00 89.25 86 LEU A CA 1
ATOM 663 C C . LEU A 1 86 ? -9.824 3.414 -5.014 1.00 89.25 86 LEU A C 1
ATOM 665 O O . LEU A 1 86 ? -10.209 3.988 -3.997 1.00 89.25 86 LEU A O 1
ATOM 669 N N . ALA A 1 87 ? -10.442 2.336 -5.502 1.00 91.88 87 ALA A N 1
ATOM 670 C CA . ALA A 1 87 ? -11.604 1.725 -4.862 1.00 91.88 87 ALA A CA 1
ATOM 671 C C . ALA A 1 87 ? -11.282 1.248 -3.435 1.00 91.88 87 ALA A C 1
ATOM 673 O O . ALA A 1 87 ? -12.070 1.485 -2.517 1.00 91.88 87 ALA A O 1
ATOM 674 N N . PHE A 1 88 ? -10.108 0.643 -3.232 1.00 87.81 88 PHE A N 1
ATOM 675 C CA . PHE A 1 88 ? -9.635 0.246 -1.908 1.00 87.81 88 PHE A CA 1
ATOM 676 C C . PHE A 1 88 ? -9.438 1.452 -0.980 1.00 87.81 88 PHE A C 1
ATOM 678 O O . PHE A 1 88 ? -9.958 1.434 0.132 1.00 87.81 88 PHE A O 1
ATOM 685 N N . VAL A 1 89 ? -8.772 2.523 -1.435 1.00 86.75 89 VAL A N 1
ATOM 686 C CA . VAL A 1 89 ? -8.578 3.749 -0.634 1.00 86.75 89 VAL A CA 1
ATOM 687 C C . VAL A 1 89 ? -9.922 4.353 -0.223 1.00 86.75 89 VAL A C 1
ATOM 689 O O . VAL A 1 89 ? -10.106 4.697 0.943 1.00 86.75 89 VAL A O 1
ATOM 692 N N . ILE A 1 90 ? -10.873 4.454 -1.157 1.00 89.38 90 ILE A N 1
ATOM 693 C CA . ILE A 1 90 ? -12.215 4.991 -0.886 1.00 89.38 90 ILE A CA 1
ATOM 694 C C . ILE A 1 90 ? -12.948 4.120 0.137 1.00 89.38 90 ILE A C 1
ATOM 696 O O . ILE A 1 90 ? -13.503 4.648 1.101 1.00 89.38 90 ILE A O 1
ATOM 700 N N . GLY A 1 91 ? -12.939 2.797 -0.045 1.00 89.56 91 GLY A N 1
ATOM 701 C CA . GLY A 1 91 ? -13.579 1.864 0.881 1.00 89.56 91 GLY A CA 1
ATOM 702 C C . GLY A 1 91 ? -12.971 1.931 2.280 1.00 89.56 91 GLY A C 1
ATOM 703 O O . GLY A 1 91 ? -13.694 1.969 3.274 1.00 89.56 91 GLY A O 1
ATOM 704 N N . LEU A 1 92 ? -11.646 2.023 2.362 1.00 85.44 92 LEU A N 1
ATOM 705 C CA . LEU A 1 92 ? -10.925 2.118 3.623 1.00 85.44 92 LEU A CA 1
ATOM 706 C C . LEU A 1 92 ? -11.226 3.450 4.320 1.00 85.44 92 LEU A C 1
ATOM 708 O O . LEU A 1 92 ? -11.581 3.456 5.495 1.00 85.44 92 LEU A O 1
ATOM 712 N N . PHE A 1 93 ? -11.214 4.565 3.587 1.00 85.06 93 PHE A N 1
ATOM 713 C CA . PHE A 1 93 ? -11.614 5.865 4.125 1.00 85.06 93 PHE A CA 1
ATOM 714 C C . PHE A 1 93 ? -13.060 5.843 4.647 1.00 85.06 93 PHE A C 1
ATOM 716 O O . PHE A 1 93 ? -13.337 6.326 5.746 1.00 85.06 93 PHE A O 1
ATOM 723 N N . TRP A 1 94 ? -13.978 5.228 3.898 1.00 86.69 94 TRP A N 1
ATOM 724 C CA . TRP A 1 94 ? -15.373 5.081 4.303 1.00 86.69 94 TRP A CA 1
ATOM 725 C C . TRP A 1 94 ? -15.513 4.278 5.601 1.00 86.69 94 TRP A C 1
ATOM 727 O O . TRP A 1 94 ? -16.190 4.731 6.519 1.00 86.69 94 TRP A O 1
ATOM 737 N N . VAL A 1 95 ? -14.835 3.137 5.730 1.00 82.62 95 VAL A N 1
ATOM 738 C CA . VAL A 1 95 ? -14.882 2.310 6.949 1.00 82.62 95 VAL A CA 1
ATOM 739 C C . VAL A 1 95 ? -14.233 3.016 8.138 1.00 82.62 95 VAL A C 1
ATOM 741 O O . VAL A 1 95 ? -14.788 3.004 9.236 1.00 82.62 95 VAL A O 1
ATOM 744 N N . THR A 1 96 ? -13.067 3.626 7.933 1.00 78.62 96 THR A N 1
ATOM 745 C CA . THR A 1 96 ? -12.259 4.186 9.018 1.00 78.62 96 THR A CA 1
ATOM 746 C C . THR A 1 96 ? -12.813 5.496 9.563 1.00 78.62 96 THR A C 1
ATOM 748 O O . THR A 1 96 ? -12.700 5.708 10.763 1.00 78.62 96 THR A O 1
ATOM 751 N N . PHE A 1 97 ? -13.402 6.356 8.724 1.00 78.44 97 PHE A N 1
ATOM 752 C CA . PHE A 1 97 ? -13.842 7.694 9.145 1.00 78.44 97 PHE A CA 1
ATOM 753 C C . PHE A 1 97 ? -15.362 7.848 9.280 1.00 78.44 97 PHE A C 1
ATOM 755 O O . PHE A 1 97 ? -15.813 8.799 9.910 1.00 78.44 97 PHE A O 1
ATOM 762 N N . ARG A 1 98 ? -16.178 6.935 8.730 1.00 73.19 98 ARG A N 1
ATOM 763 C CA . ARG A 1 98 ? -17.645 6.982 8.908 1.00 73.19 98 ARG A CA 1
ATOM 764 C C . ARG A 1 98 ? -18.127 6.272 10.172 1.00 73.19 98 ARG A C 1
ATOM 766 O O . ARG A 1 98 ? -19.223 6.563 10.645 1.00 73.19 98 ARG A O 1
ATOM 773 N N . ARG A 1 99 ? -17.342 5.339 10.722 1.00 61.03 99 ARG A N 1
ATOM 774 C CA . ARG A 1 99 ? -17.701 4.638 11.968 1.00 61.03 99 ARG A CA 1
ATOM 775 C C . ARG A 1 99 ? -17.502 5.492 13.221 1.00 61.03 99 ARG A C 1
ATOM 777 O O . ARG A 1 99 ? -18.109 5.178 14.227 1.00 61.03 99 ARG A O 1
ATOM 784 N N . ASP A 1 100 ? -16.745 6.588 13.151 1.00 56.53 100 ASP A N 1
ATOM 785 C CA . ASP A 1 100 ? -16.544 7.486 14.302 1.00 56.53 100 ASP A CA 1
ATOM 786 C C . ASP A 1 100 ? -17.697 8.492 14.526 1.00 56.53 100 ASP A C 1
ATOM 788 O O . ASP A 1 100 ? -17.627 9.306 15.442 1.00 56.53 100 ASP A O 1
ATOM 792 N N . THR A 1 101 ? -18.726 8.502 13.668 1.00 50.16 101 THR A N 1
ATOM 793 C CA . THR A 1 101 ? -19.833 9.485 13.701 1.00 50.16 101 THR A CA 1
ATOM 794 C C . THR A 1 101 ? -21.130 8.995 14.361 1.00 50.16 101 THR A C 1
ATOM 796 O O . THR A 1 101 ? -22.164 9.641 14.191 1.00 50.16 101 THR A O 1
ATOM 799 N N . HIS A 1 102 ? -21.103 7.897 15.120 1.00 40.66 102 HIS A N 1
ATOM 800 C CA . HIS A 1 102 ? -22.259 7.401 15.880 1.00 40.66 102 HIS A CA 1
ATOM 801 C C . HIS A 1 102 ? -21.909 7.161 17.347 1.00 40.66 102 HIS A C 1
ATOM 803 O O . HIS A 1 102 ? -20.835 6.576 17.592 1.00 40.66 102 HIS A O 1
#

pLDDT: mean 77.95, std 13.27, range [39.56, 91.88]

Radius of gyration: 23.51 Å; Cα contacts (8 Å, |Δi|>4): 43; chains: 1; bounding box: 50×32×68 Å

Solvent-accessible surface area (backbone atoms only — not comparable to full-atom values): 6457 Å² total; per-residue (Å²): 132,86,82,84,82,71,75,76,74,64,67,46,67,38,83,90,63,79,40,76,44,62,79,82,65,75,83,55,67,69,57,57,49,47,55,53,48,53,48,54,49,53,54,50,46,51,63,77,38,63,68,51,91,76,82,63,87,83,58,57,70,68,60,55,56,48,49,73,73,68,54,66,80,55,70,68,58,55,49,52,52,49,52,53,51,50,52,50,51,53,53,50,50,50,60,70,62,57,65,76,77,116

Foldseek 3Di:
DDDPPPDPQPWDADPNNPDTDRPLDADDPVVVVVLVVVLVVVLVCCVVQVQHDQPDPPDDPVVVVCCVPVPGDDPVVSVVVVVVSVVVSVVCCCVRVVSNPD

Secondary structure (DSSP, 8-state):
----------EEEEGGGTEEEETTPPPPHHHHHHHHHHHHHHHHHHHHTTT-S---TTS-HHHHHHHHHH-PPPHHHHHHHHHHHHHHHHHHHHHHHHGGG-

Mean predicted aligned error: 11.33 Å

Nearest PDB structures (foldseek):
  8t1l-assembly1_Q  TM=5.779E-01  e=9.824E+00  Mus musculus
  8tee-assembly1_B-2  TM=2.862E-01  e=9.219E+00  Mus musculus

Sequence (102 aa):
MSENETKKDEIHELAGGWITERGDAPVPLFLKLAYAGFCIFGVAYLINYWSGETGHATRGPLVQEINKVMQTPGTGFHLFIGVTLLAFVIGLFWVTFRRDTH